Protein AF-A0A453KWW8-F1 (afdb_monomer)

Organism: Aegilops tauschii subsp. strangulata (NCBI:txid200361)

Structure (mmCIF, N/CA/C/O backbone):
data_AF-A0A453KWW8-F1
#
_entry.id   AF-A0A453KWW8-F1
#
loop_
_atom_site.group_PDB
_atom_site.id
_atom_site.type_symbol
_atom_site.label_atom_id
_atom_site.label_alt_id
_atom_site.label_comp_id
_atom_site.label_asym_id
_atom_site.label_entity_id
_atom_site.label_seq_id
_atom_site.pdbx_PDB_ins_code
_atom_site.Cartn_x
_atom_site.Cartn_y
_atom_site.Cartn_z
_atom_site.occupancy
_atom_site.B_iso_or_equiv
_atom_site.auth_seq_id
_atom_site.auth_comp_id
_atom_site.auth_asym_id
_atom_site.auth_atom_id
_atom_site.pdbx_PDB_model_num
ATOM 1 N N . GLY A 1 1 ? 9.264 -32.236 52.406 1.00 38.25 1 GLY A N 1
ATOM 2 C CA . GLY A 1 1 ? 7.857 -31.882 52.652 1.00 38.25 1 GLY A CA 1
ATOM 3 C C . GLY A 1 1 ? 7.705 -30.382 52.541 1.00 38.25 1 GLY A C 1
ATOM 4 O O . GLY A 1 1 ? 8.569 -29.698 53.066 1.00 38.25 1 GLY A O 1
ATOM 5 N N . ILE A 1 2 ? 6.627 -29.963 51.863 1.00 39.53 2 ILE A N 1
ATOM 6 C CA . ILE A 1 2 ? 6.008 -28.624 51.723 1.00 39.53 2 ILE A CA 1
ATOM 7 C C . ILE A 1 2 ? 6.851 -27.527 51.028 1.00 39.53 2 ILE A C 1
ATOM 9 O O . ILE A 1 2 ? 7.904 -27.135 51.502 1.00 39.53 2 ILE A O 1
ATOM 13 N N . SER A 1 3 ? 6.562 -27.179 49.769 1.00 46.69 3 SER A N 1
ATOM 14 C CA . SER A 1 3 ? 5.501 -26.283 49.254 1.00 46.69 3 SER A CA 1
ATOM 15 C C . SER A 1 3 ? 5.690 -24.808 49.611 1.00 46.69 3 SER A C 1
ATOM 17 O O . SER A 1 3 ? 5.405 -24.392 50.729 1.00 46.69 3 SER A O 1
ATOM 19 N N . ALA A 1 4 ? 6.033 -24.016 48.594 1.00 48.50 4 ALA A N 1
ATOM 20 C CA . ALA A 1 4 ? 5.648 -2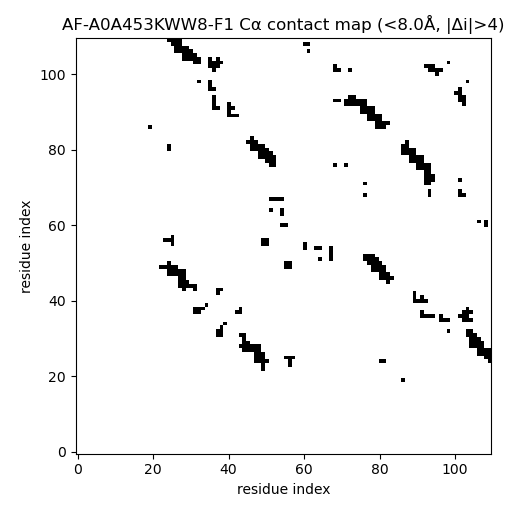2.615 48.474 1.00 48.50 4 ALA A CA 1
ATOM 21 C C . ALA A 1 4 ? 5.180 -22.375 47.023 1.00 48.50 4 ALA A C 1
ATOM 23 O O . ALA A 1 4 ? 5.944 -22.659 46.099 1.00 48.50 4 ALA A O 1
ATOM 24 N N . PRO A 1 5 ? 3.942 -21.905 46.789 1.00 51.53 5 PRO A N 1
ATOM 25 C CA . PRO A 1 5 ? 3.495 -21.497 45.467 1.00 51.53 5 PRO A CA 1
ATOM 26 C C . PRO A 1 5 ? 3.855 -20.024 45.254 1.00 51.53 5 PRO A C 1
ATOM 28 O O . PRO A 1 5 ? 3.371 -19.150 45.972 1.00 51.53 5 PRO A O 1
ATOM 31 N N . LEU A 1 6 ? 4.692 -19.732 44.261 1.00 48.53 6 LEU A N 1
ATOM 32 C CA . LEU A 1 6 ? 4.849 -18.365 43.774 1.00 48.53 6 LEU A CA 1
ATOM 33 C C . LEU A 1 6 ? 3.791 -18.123 42.697 1.00 48.53 6 LEU A C 1
ATOM 35 O O . LEU A 1 6 ? 3.944 -18.510 41.542 1.00 48.53 6 LEU A O 1
ATOM 39 N N . HIS A 1 7 ? 2.692 -17.500 43.122 1.00 58.34 7 HIS A N 1
ATOM 40 C CA . HIS A 1 7 ? 1.835 -16.708 42.247 1.00 58.34 7 HIS A CA 1
ATOM 41 C C . HIS A 1 7 ? 2.698 -15.626 41.590 1.00 58.34 7 HIS A C 1
ATOM 43 O O . HIS A 1 7 ? 3.310 -14.822 42.291 1.00 58.34 7 HIS A O 1
ATOM 49 N N . GLY A 1 8 ? 2.734 -15.589 40.262 1.00 42.69 8 GLY A N 1
ATOM 50 C CA . GLY A 1 8 ? 3.502 -14.581 39.543 1.00 42.69 8 GLY A CA 1
ATOM 51 C C . GLY A 1 8 ? 3.114 -14.483 38.078 1.00 42.69 8 GLY A C 1
ATOM 52 O O . GLY A 1 8 ? 3.771 -15.073 37.234 1.00 42.69 8 GLY A O 1
ATOM 53 N N . GLY A 1 9 ? 2.067 -13.702 37.802 1.00 41.91 9 GLY A N 1
ATOM 54 C CA . GLY A 1 9 ? 1.958 -12.933 36.561 1.00 41.91 9 GLY A CA 1
ATOM 55 C C . GLY A 1 9 ? 1.435 -13.659 35.324 1.00 41.91 9 GLY A C 1
ATOM 56 O O . GLY A 1 9 ? 2.151 -13.772 34.338 1.00 41.91 9 GLY A O 1
ATOM 57 N N . LEU A 1 10 ? 0.150 -14.021 35.310 1.00 49.22 10 LEU A N 1
ATOM 58 C CA . LEU A 1 10 ? -0.613 -13.955 34.060 1.00 49.22 10 LEU A CA 1
ATOM 59 C C . LEU A 1 10 ? -1.195 -12.547 33.955 1.00 49.22 10 LEU A C 1
ATOM 61 O O . LEU A 1 10 ? -2.267 -12.264 34.477 1.00 49.22 10 LEU A O 1
ATOM 65 N N . SER A 1 11 ? -0.431 -11.650 33.346 1.00 50.69 11 SER A N 1
ATOM 66 C CA . SER A 1 11 ? -0.976 -10.470 32.680 1.00 50.69 11 SER A CA 1
ATOM 67 C C . SER A 1 11 ? 0.050 -10.011 31.654 1.00 50.69 11 SER A C 1
ATOM 69 O O . SER A 1 11 ? 0.732 -9.001 31.816 1.00 50.69 11 SER A O 1
ATOM 71 N N . GLN A 1 12 ? 0.218 -10.823 30.612 1.00 49.06 12 GLN A N 1
ATOM 72 C CA . GLN A 1 12 ? 0.638 -10.278 29.332 1.00 49.06 12 GLN A CA 1
ATOM 73 C C . GLN A 1 12 ? -0.631 -9.720 28.697 1.00 49.06 12 GLN A C 1
ATOM 75 O O . GLN A 1 12 ? -1.302 -10.385 27.920 1.00 49.06 12 GLN A O 1
ATOM 80 N N . ASN A 1 13 ? -1.016 -8.519 29.126 1.00 48.66 13 ASN A N 1
ATOM 81 C CA . ASN A 1 13 ? -1.812 -7.665 28.263 1.00 48.66 13 ASN A CA 1
ATOM 82 C C . ASN A 1 13 ? -0.857 -7.279 27.139 1.00 48.66 13 ASN A C 1
ATOM 84 O O . ASN A 1 13 ? -0.066 -6.352 27.313 1.00 48.66 13 ASN A O 1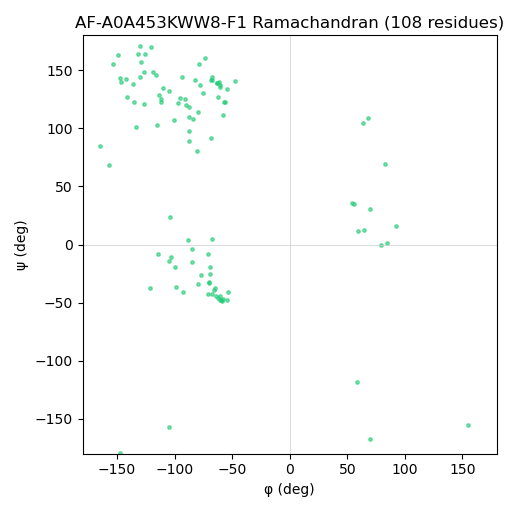
ATOM 88 N N . ASP A 1 14 ? -0.847 -8.050 26.053 1.00 55.16 14 ASP A N 1
ATOM 89 C CA . ASP A 1 14 ? -0.201 -7.624 24.823 1.00 55.16 14 ASP A CA 1
ATOM 90 C C . ASP A 1 14 ? -0.875 -6.304 24.414 1.00 55.16 14 ASP A C 1
ATOM 92 O O . ASP A 1 14 ? -2.046 -6.308 24.027 1.00 55.16 14 ASP A O 1
ATOM 96 N N . PRO A 1 15 ? -0.183 -5.149 24.474 1.00 51.62 15 PRO A N 1
ATOM 97 C CA . PRO A 1 15 ? -0.760 -3.853 24.094 1.00 51.62 15 PRO A CA 1
ATOM 98 C C . PRO A 1 15 ? -1.058 -3.767 22.587 1.00 51.62 15 PRO A C 1
ATOM 100 O O . PRO A 1 15 ? -1.428 -2.717 22.071 1.00 51.62 15 PRO A O 1
ATOM 103 N N . MET A 1 16 ? -0.852 -4.870 21.870 1.00 51.75 16 MET A N 1
ATOM 104 C CA . MET A 1 16 ? -1.013 -4.993 20.437 1.00 51.75 16 MET A CA 1
ATOM 105 C C . MET A 1 16 ? -2.460 -5.292 20.037 1.00 51.75 16 MET A C 1
ATOM 107 O O . MET A 1 16 ? -2.772 -5.120 18.870 1.00 51.75 16 MET A O 1
ATOM 111 N N . GLU A 1 17 ? -3.346 -5.700 20.955 1.00 50.56 17 GLU A N 1
ATOM 112 C CA . GLU A 1 17 ? -4.736 -6.042 20.605 1.00 50.56 17 GLU A CA 1
ATOM 113 C C . GLU A 1 17 ? -5.707 -4.853 20.759 1.00 50.56 17 GLU A C 1
ATOM 115 O O . GLU A 1 17 ? -6.521 -4.608 19.871 1.00 50.56 17 GLU A O 1
ATOM 120 N N . GLU A 1 18 ? -5.585 -4.028 21.808 1.00 49.00 18 GLU A N 1
ATOM 121 C CA . GLU A 1 18 ? -6.537 -2.923 22.063 1.00 49.00 18 GLU A CA 1
ATOM 122 C C . GLU A 1 18 ? -6.439 -1.756 21.057 1.00 49.00 18 GLU A C 1
ATOM 124 O O . GLU A 1 18 ? -7.443 -1.125 20.720 1.00 49.00 18 GLU A O 1
ATOM 129 N N . ASP A 1 19 ? -5.249 -1.469 20.529 1.00 54.09 19 ASP A N 1
ATOM 130 C CA . ASP A 1 19 ? -5.028 -0.352 19.597 1.00 54.09 19 ASP A CA 1
ATOM 131 C C . ASP A 1 19 ? -5.522 -0.672 18.170 1.00 54.09 19 ASP A C 1
ATOM 133 O O . ASP A 1 19 ? -5.930 0.214 17.421 1.00 54.09 19 ASP A O 1
ATOM 137 N N . LEU A 1 20 ? -5.571 -1.955 17.798 1.00 52.84 20 LEU A N 1
ATOM 138 C CA . LEU A 1 20 ? -6.047 -2.406 16.484 1.00 52.84 20 LEU A CA 1
ATOM 139 C C . LEU A 1 20 ? -7.572 -2.435 16.407 1.00 52.84 20 LEU A C 1
ATOM 141 O O . LEU A 1 20 ? -8.143 -2.125 15.366 1.00 52.84 20 LEU A O 1
ATOM 145 N N . VAL A 1 21 ? -8.225 -2.748 17.527 1.00 52.34 21 VAL A N 1
ATOM 146 C CA . VAL A 1 21 ? -9.689 -2.765 17.647 1.00 52.34 21 VAL A CA 1
ATOM 147 C C . VAL A 1 21 ? -10.279 -1.348 17.568 1.00 52.34 21 VAL A C 1
ATOM 149 O O . VAL A 1 21 ? -11.453 -1.186 17.240 1.00 52.34 21 VAL A O 1
ATOM 152 N N . THR A 1 22 ? -9.476 -0.303 17.810 1.00 60.44 22 THR A N 1
ATOM 153 C CA . THR A 1 22 ? -9.929 1.099 17.742 1.00 60.44 22 THR A CA 1
ATOM 154 C C . THR A 1 22 ? -9.576 1.817 16.439 1.00 60.44 22 THR A C 1
ATOM 156 O O . THR A 1 22 ? -10.217 2.821 16.115 1.00 60.44 22 THR A O 1
ATOM 159 N N . ARG A 1 23 ? -8.605 1.327 15.655 1.00 74.81 23 ARG A N 1
ATOM 160 C CA . ARG A 1 23 ? -8.274 1.928 14.356 1.00 74.81 23 ARG A CA 1
ATOM 161 C C . ARG A 1 23 ? -9.146 1.344 13.245 1.00 74.81 23 ARG A C 1
ATOM 163 O O . ARG A 1 23 ? -8.982 0.204 12.829 1.00 74.81 23 ARG A O 1
ATOM 170 N N . LEU A 1 24 ? -10.059 2.171 12.742 1.00 89.00 24 LEU A N 1
ATOM 171 C CA . LEU A 1 24 ? -10.909 1.834 11.602 1.00 89.00 24 LEU A CA 1
ATOM 172 C C . LEU A 1 24 ? -10.078 1.731 10.311 1.00 89.00 24 LEU A C 1
ATOM 174 O O . LEU A 1 24 ? -9.184 2.559 10.099 1.00 89.00 24 LEU A O 1
ATOM 178 N N . PRO A 1 25 ? -10.380 0.765 9.426 1.00 94.75 25 PRO A N 1
ATOM 179 C CA . PRO A 1 25 ? -9.765 0.723 8.110 1.00 94.75 25 PRO A CA 1
ATOM 180 C C . PRO A 1 25 ? -10.145 1.967 7.300 1.00 94.75 25 PRO A C 1
ATOM 182 O O . PRO A 1 25 ? -11.290 2.416 7.327 1.00 94.75 25 PRO A O 1
ATOM 185 N N . PHE A 1 26 ? -9.181 2.528 6.570 1.00 96.25 26 PHE A N 1
ATOM 186 C CA . PHE A 1 26 ? -9.386 3.710 5.723 1.00 96.25 26 PHE A CA 1
ATOM 187 C C . PHE A 1 26 ? -9.456 3.377 4.230 1.00 96.25 26 PHE A C 1
ATOM 189 O O . PHE A 1 26 ? -9.816 4.229 3.418 1.00 96.25 26 PHE A O 1
ATOM 196 N N . ALA A 1 27 ? -9.053 2.169 3.845 1.00 97.06 27 ALA A N 1
ATOM 197 C CA . ALA A 1 27 ? -9.099 1.708 2.469 1.00 97.06 27 ALA A CA 1
ATOM 198 C C . ALA A 1 27 ? -9.311 0.198 2.414 1.00 97.06 27 ALA A C 1
ATOM 200 O O . ALA A 1 27 ? -9.070 -0.507 3.387 1.00 97.06 27 ALA A O 1
ATOM 201 N N . MET A 1 28 ? -9.707 -0.300 1.252 1.00 97.50 28 MET A N 1
ATOM 202 C CA . MET A 1 28 ? -9.782 -1.722 0.945 1.00 97.50 28 MET A CA 1
ATOM 203 C C . MET A 1 28 ? -9.067 -1.994 -0.376 1.00 97.50 28 MET A C 1
ATOM 205 O O . MET A 1 28 ? -9.145 -1.179 -1.300 1.00 97.50 28 MET A O 1
ATOM 209 N N . ILE A 1 29 ? -8.405 -3.141 -0.480 1.00 98.00 29 ILE A N 1
ATOM 210 C CA . ILE A 1 29 ? -7.832 -3.608 -1.740 1.00 98.00 29 ILE A CA 1
ATOM 211 C C . ILE A 1 29 ? -8.937 -4.236 -2.590 1.00 98.00 29 ILE A C 1
ATOM 213 O O . ILE A 1 29 ? -9.511 -5.261 -2.223 1.00 98.00 29 ILE A O 1
ATOM 217 N N . ASP A 1 30 ? -9.259 -3.612 -3.719 1.00 97.44 30 ASP A N 1
ATOM 218 C CA . ASP A 1 30 ? -10.307 -4.059 -4.649 1.00 97.44 30 ASP A CA 1
ATOM 219 C C . ASP A 1 30 ? -9.771 -4.502 -6.019 1.00 97.44 30 ASP A C 1
ATOM 221 O O . ASP A 1 30 ? -10.522 -5.093 -6.792 1.00 97.44 30 ASP A O 1
ATOM 225 N N . ASP A 1 31 ? -8.482 -4.286 -6.291 1.00 97.69 31 ASP A N 1
ATOM 226 C CA . ASP A 1 31 ? -7.787 -4.818 -7.463 1.00 97.69 31 ASP A CA 1
ATOM 227 C C . ASP A 1 31 ? -6.317 -5.126 -7.142 1.00 97.69 31 ASP A C 1
ATOM 229 O O . ASP A 1 31 ? -5.646 -4.355 -6.445 1.00 97.69 31 ASP A O 1
ATOM 233 N N . ILE A 1 32 ? -5.811 -6.247 -7.663 1.00 97.88 32 ILE A N 1
ATOM 234 C CA . ILE A 1 32 ? -4.406 -6.664 -7.572 1.00 97.88 32 ILE A CA 1
ATOM 235 C C . ILE A 1 32 ? -4.009 -7.286 -8.905 1.00 97.88 32 ILE A C 1
ATOM 237 O O . ILE A 1 32 ? -4.631 -8.239 -9.367 1.00 97.88 32 ILE A O 1
ATOM 241 N N . ALA A 1 33 ? -2.928 -6.787 -9.490 1.00 97.75 33 ALA A N 1
ATOM 242 C CA . ALA A 1 33 ? -2.377 -7.348 -10.708 1.00 97.75 33 ALA A CA 1
ATOM 243 C C . ALA A 1 33 ? -1.486 -8.569 -10.430 1.00 97.75 33 ALA A C 1
ATOM 245 O O . ALA A 1 33 ? -0.693 -8.583 -9.481 1.00 97.75 33 ALA A O 1
ATOM 246 N N . ASP A 1 34 ? -1.563 -9.570 -11.306 1.00 96.12 34 ASP A N 1
ATOM 247 C CA . ASP A 1 34 ? -0.752 -10.783 -11.221 1.00 96.12 34 ASP A CA 1
ATOM 248 C C . ASP A 1 34 ? 0.752 -10.487 -11.300 1.00 96.12 34 ASP A C 1
ATOM 250 O O . ASP A 1 34 ? 1.218 -9.672 -12.099 1.00 96.12 34 ASP A O 1
ATOM 254 N N . GLY A 1 35 ? 1.534 -11.161 -10.452 1.00 95.50 35 GLY A N 1
ATOM 255 C CA . GLY A 1 35 ? 2.988 -10.980 -10.388 1.00 95.50 35 GLY A CA 1
ATOM 256 C C . GLY A 1 35 ? 3.439 -9.584 -9.938 1.00 95.50 35 GLY A C 1
ATOM 257 O O . GLY A 1 35 ? 4.616 -9.248 -10.088 1.00 95.50 35 GLY A O 1
ATOM 258 N N . SER A 1 36 ? 2.525 -8.766 -9.409 1.00 98.00 36 SER A N 1
ATOM 259 C CA . SER A 1 36 ? 2.846 -7.473 -8.810 1.00 98.00 36 SER A CA 1
ATOM 260 C C . SER A 1 36 ? 3.514 -7.618 -7.441 1.00 98.00 36 SER A C 1
ATOM 262 O O . SER A 1 36 ? 3.375 -8.656 -6.789 1.00 98.00 36 SER A O 1
ATOM 264 N N . PRO A 1 37 ? 4.212 -6.576 -6.953 1.00 97.81 37 PRO A N 1
ATOM 265 C CA . 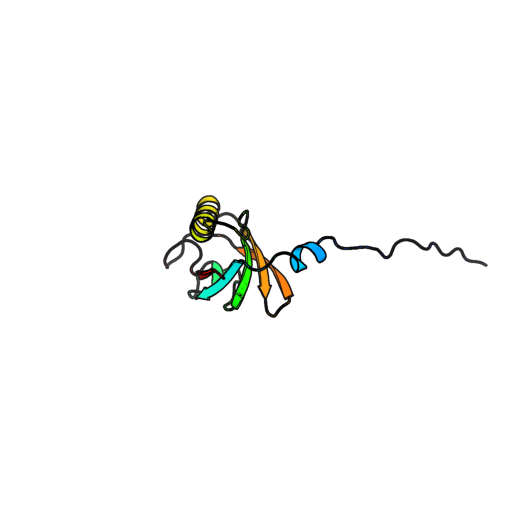PRO A 1 37 ? 4.726 -6.552 -5.589 1.00 97.81 37 PRO A CA 1
ATOM 266 C C . PRO A 1 37 ? 3.644 -6.816 -4.539 1.00 97.81 37 PRO A C 1
ATOM 268 O O . PRO A 1 37 ? 3.883 -7.611 -3.641 1.00 97.81 37 PRO A O 1
ATOM 271 N N . ALA A 1 38 ? 2.438 -6.260 -4.704 1.00 97.69 38 ALA A N 1
ATOM 272 C CA . ALA A 1 38 ? 1.308 -6.531 -3.819 1.00 97.69 38 ALA A CA 1
ATOM 273 C C . ALA A 1 38 ? 0.937 -8.020 -3.770 1.00 97.69 38 ALA A C 1
ATOM 275 O O . ALA A 1 38 ? 0.829 -8.580 -2.680 1.00 97.69 38 ALA A O 1
ATOM 276 N N . ALA A 1 39 ? 0.800 -8.673 -4.927 1.00 97.50 39 ALA A N 1
ATOM 277 C CA . ALA A 1 39 ? 0.489 -10.102 -4.988 1.00 97.50 39 ALA A CA 1
ATOM 278 C C . ALA A 1 39 ? 1.607 -10.965 -4.378 1.00 97.50 39 ALA A C 1
ATOM 280 O O . ALA A 1 39 ? 1.342 -11.893 -3.617 1.00 97.50 39 ALA A O 1
ATOM 281 N N . LEU A 1 40 ? 2.863 -10.653 -4.707 1.00 97.69 40 LEU A N 1
ATOM 282 C CA . LEU A 1 40 ? 4.032 -11.416 -4.261 1.00 97.69 40 LEU A CA 1
ATOM 283 C C . LEU A 1 40 ? 4.308 -11.253 -2.762 1.00 97.69 40 LEU A C 1
ATOM 285 O O . LEU A 1 40 ? 4.751 -12.204 -2.124 1.00 97.69 40 LEU A O 1
ATOM 289 N N . ASP A 1 41 ? 4.013 -10.078 -2.207 1.00 97.31 41 ASP A N 1
ATOM 290 C CA . ASP A 1 41 ? 4.196 -9.774 -0.785 1.00 97.31 41 ASP A CA 1
ATOM 291 C C . ASP A 1 41 ? 2.957 -10.145 0.060 1.00 97.31 41 ASP A C 1
ATOM 293 O O . ASP A 1 41 ? 2.934 -9.941 1.274 1.00 97.31 41 ASP A O 1
ATOM 297 N N . GLY A 1 42 ? 1.938 -10.752 -0.560 1.00 96.56 42 GLY A N 1
ATOM 298 C CA . GLY A 1 42 ? 0.847 -11.434 0.138 1.00 96.56 42 GLY A CA 1
ATOM 299 C C . GLY A 1 42 ? -0.391 -10.588 0.441 1.00 96.56 42 GLY A C 1
ATOM 300 O O . GLY A 1 42 ? -1.216 -11.014 1.261 1.00 96.56 42 GLY A O 1
ATOM 301 N N . LEU A 1 43 ? -0.556 -9.427 -0.204 1.00 97.44 43 LEU A N 1
ATOM 302 C CA . LEU A 1 43 ? -1.842 -8.721 -0.219 1.00 97.44 43 LEU A CA 1
ATOM 303 C C . LEU A 1 43 ? -2.876 -9.518 -1.017 1.00 97.44 43 LEU A C 1
ATOM 305 O O . LEU A 1 43 ? -2.557 -10.135 -2.033 1.00 97.44 43 LEU A O 1
ATOM 309 N N . LEU A 1 44 ? -4.124 -9.469 -0.562 1.00 98.06 44 LEU A N 1
ATOM 310 C CA . LEU A 1 44 ? -5.264 -10.140 -1.176 1.00 98.06 44 LEU A CA 1
ATOM 311 C C . LEU A 1 44 ? -6.422 -9.161 -1.395 1.00 98.06 44 LEU A C 1
ATOM 313 O O . LEU A 1 44 ? -6.545 -8.134 -0.726 1.00 98.06 44 LEU A O 1
ATOM 317 N N . LEU A 1 45 ? -7.300 -9.504 -2.338 1.00 98.06 45 LEU A N 1
ATOM 318 C CA . LEU A 1 45 ? -8.555 -8.784 -2.541 1.00 98.06 45 LEU A CA 1
ATOM 319 C C . LEU A 1 45 ? -9.414 -8.855 -1.276 1.00 98.06 45 LEU A C 1
ATOM 321 O O . LEU A 1 45 ? -9.586 -9.924 -0.688 1.00 98.06 45 LEU A O 1
ATOM 325 N N . GLY A 1 46 ? -9.982 -7.716 -0.894 1.00 97.31 46 GLY A N 1
ATOM 326 C CA . GLY A 1 46 ? -10.783 -7.574 0.317 1.00 97.31 46 GLY A CA 1
ATOM 327 C C . GLY A 1 46 ? -9.975 -7.308 1.585 1.00 97.31 46 GLY A C 1
ATOM 328 O O . GLY A 1 46 ? -10.587 -7.165 2.638 1.00 97.31 46 GLY A O 1
ATOM 329 N N . ASP A 1 47 ? -8.644 -7.206 1.512 1.00 97.94 47 ASP A N 1
ATOM 330 C CA . ASP A 1 47 ? -7.860 -6.709 2.643 1.00 97.94 47 ASP A CA 1
ATOM 331 C C . ASP A 1 47 ? -8.245 -5.268 2.957 1.00 97.94 47 ASP A C 1
ATOM 333 O O . ASP A 1 47 ? -8.203 -4.392 2.087 1.00 97.94 47 ASP A O 1
ATOM 337 N N . GLU A 1 48 ? -8.586 -5.014 4.212 1.00 97.31 48 GLU A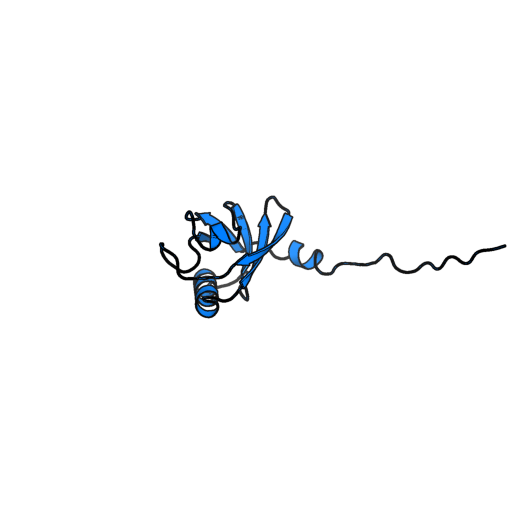 N 1
ATOM 338 C CA . GLU A 1 48 ? -8.920 -3.683 4.697 1.00 97.31 48 GLU A CA 1
ATOM 339 C C . GLU A 1 48 ? -7.684 -3.065 5.349 1.00 97.31 48 GLU A C 1
ATOM 341 O O . GLU A 1 48 ? -7.112 -3.616 6.283 1.00 97.31 48 GLU A O 1
ATOM 346 N N . ILE A 1 49 ? -7.241 -1.918 4.851 1.00 97.12 49 ILE A N 1
ATOM 347 C CA . ILE A 1 49 ? -6.007 -1.264 5.269 1.00 97.12 49 ILE A CA 1
ATOM 348 C C . ILE A 1 49 ? -6.297 -0.323 6.430 1.00 97.12 49 ILE A C 1
ATOM 350 O O . ILE A 1 49 ? -7.046 0.646 6.297 1.00 97.12 49 ILE A O 1
ATOM 354 N N . VAL A 1 50 ? -5.641 -0.586 7.555 1.00 96.38 50 VAL A N 1
ATOM 355 C CA . VAL A 1 50 ? -5.687 0.248 8.760 1.00 96.38 50 VAL A CA 1
ATOM 356 C C . VAL A 1 50 ? -4.466 1.165 8.828 1.00 96.38 50 VAL A C 1
ATOM 358 O O . VAL A 1 50 ? -4.577 2.324 9.233 1.00 96.38 50 VAL A O 1
ATOM 361 N N . LYS A 1 51 ? -3.299 0.671 8.393 1.00 96.00 51 LYS A N 1
ATOM 362 C CA . LYS A 1 51 ? -2.047 1.436 8.317 1.00 96.00 51 LYS A CA 1
ATOM 363 C C . LYS A 1 51 ? -1.184 0.985 7.145 1.00 96.00 51 LYS A C 1
ATOM 365 O O . LYS A 1 51 ? -1.083 -0.210 6.876 1.00 96.00 51 LYS A O 1
ATOM 370 N N . PHE A 1 52 ? -0.514 1.937 6.506 1.00 96.69 52 PHE A N 1
ATOM 371 C CA . PHE A 1 52 ? 0.488 1.702 5.468 1.00 96.69 52 PHE A CA 1
ATOM 372 C C . PHE A 1 52 ? 1.722 2.564 5.755 1.00 96.69 52 PHE A C 1
ATOM 374 O O . PHE A 1 52 ? 1.702 3.772 5.523 1.00 96.69 52 PHE A O 1
ATOM 381 N N . GLY A 1 53 ? 2.776 1.971 6.316 1.00 95.62 53 GLY A N 1
ATOM 382 C CA . GLY A 1 53 ? 3.957 2.708 6.767 1.00 95.62 53 GLY A CA 1
ATOM 383 C C . GLY A 1 53 ? 3.585 3.771 7.800 1.00 95.62 53 GLY A C 1
ATOM 384 O O . GLY A 1 53 ? 3.053 3.453 8.866 1.00 95.62 53 GLY A O 1
ATOM 385 N N . SER A 1 54 ? 3.832 5.041 7.477 1.00 94.44 54 SER A N 1
ATOM 386 C CA . SER A 1 54 ? 3.421 6.192 8.300 1.00 94.44 54 SER A CA 1
ATOM 387 C C . SER A 1 54 ? 1.978 6.679 8.057 1.00 94.44 54 SER A C 1
ATOM 389 O O . SER A 1 54 ? 1.503 7.609 8.720 1.00 94.44 54 SER A O 1
ATOM 391 N N . VAL A 1 55 ? 1.266 6.089 7.093 1.00 95.75 55 VAL A N 1
ATOM 392 C CA . VAL A 1 55 ? -0.068 6.521 6.664 1.00 95.75 55 VAL A CA 1
ATOM 393 C C . VAL A 1 55 ? -1.154 5.806 7.461 1.00 95.75 55 VAL A C 1
ATOM 395 O O . VAL A 1 55 ? -1.232 4.582 7.484 1.00 95.75 55 VAL A O 1
ATOM 398 N N . GLU A 1 56 ? -2.026 6.606 8.066 1.00 93.94 56 GLU A N 1
ATOM 399 C CA . GLU A 1 56 ? -3.231 6.205 8.797 1.00 93.94 56 GLU A CA 1
ATOM 400 C C . GLU A 1 56 ? -4.418 7.038 8.288 1.00 93.94 56 GLU A C 1
ATOM 402 O O . GLU A 1 56 ? -4.219 8.004 7.536 1.00 93.94 56 GLU A O 1
ATOM 407 N N . ALA A 1 57 ? -5.636 6.683 8.713 1.00 92.12 57 ALA A N 1
ATOM 408 C CA . ALA A 1 57 ? -6.875 7.377 8.364 1.00 92.12 57 ALA A CA 1
ATOM 409 C C . ALA A 1 57 ? -6.770 8.908 8.539 1.00 92.12 57 ALA A C 1
ATOM 411 O O . ALA A 1 57 ? -6.173 9.406 9.494 1.00 92.12 57 ALA A O 1
ATOM 412 N N . GLY A 1 58 ? -7.363 9.674 7.618 1.00 90.62 58 GLY A N 1
ATOM 413 C CA . GLY A 1 58 ? -7.336 11.136 7.672 1.00 90.62 58 GLY A CA 1
ATOM 414 C C . GLY A 1 58 ? -7.504 11.806 6.310 1.00 90.62 58 GLY A C 1
ATOM 415 O O . GLY A 1 58 ? -8.081 11.249 5.383 1.00 90.62 58 GLY A O 1
ATOM 416 N N . GLY A 1 59 ? -7.006 13.037 6.185 1.00 90.50 59 GLY A N 1
ATOM 417 C CA . GLY A 1 59 ? -7.061 13.792 4.932 1.00 90.50 59 GLY A CA 1
ATOM 418 C C . GLY A 1 59 ? -5.994 13.366 3.918 1.00 90.50 59 GLY A C 1
ATOM 419 O O . GLY A 1 59 ? -4.919 12.891 4.289 1.00 90.50 59 GLY A O 1
ATOM 420 N N . ARG A 1 60 ? -6.270 13.613 2.628 1.00 92.81 60 ARG A N 1
ATOM 421 C CA . ARG A 1 60 ? -5.322 13.428 1.506 1.00 92.81 60 ARG A CA 1
ATOM 422 C C . ARG A 1 60 ? -4.736 12.008 1.421 1.00 92.81 60 ARG A C 1
ATOM 424 O O . ARG A 1 60 ? -3.576 11.834 1.058 1.00 92.81 60 ARG A O 1
ATOM 431 N N . LEU A 1 61 ? -5.534 10.989 1.758 1.00 93.81 61 LEU A N 1
ATOM 432 C CA . LEU A 1 61 ? -5.078 9.595 1.862 1.00 93.81 61 LEU A CA 1
ATOM 433 C C . LEU A 1 61 ? -4.396 9.087 0.593 1.00 93.81 61 LEU A C 1
ATOM 435 O O . LEU A 1 61 ? -3.298 8.553 0.681 1.00 93.81 61 LEU A O 1
ATOM 439 N N . GLN A 1 62 ? -4.992 9.307 -0.580 1.00 92.12 62 GLN A N 1
ATOM 440 C CA . GLN A 1 62 ? -4.411 8.858 -1.851 1.00 92.12 62 GLN A CA 1
ATOM 441 C C . GLN A 1 62 ? -3.010 9.437 -2.083 1.00 92.12 62 GLN A C 1
ATOM 443 O O . GLN A 1 62 ? -2.079 8.705 -2.401 1.00 92.12 62 GLN A O 1
ATOM 448 N N . GLU A 1 63 ? -2.835 10.740 -1.869 1.00 95.25 63 GLU A N 1
ATOM 449 C CA . GLU A 1 63 ? -1.546 11.414 -2.049 1.00 95.25 63 GLU A CA 1
ATOM 450 C C . GLU A 1 63 ? -0.508 10.924 -1.037 1.00 95.25 63 GLU A C 1
ATOM 452 O O . GLU A 1 63 ? 0.651 10.721 -1.394 1.00 95.25 63 GLU A O 1
ATOM 457 N N . ARG A 1 64 ? -0.920 10.693 0.215 1.00 96.69 64 ARG A N 1
ATOM 458 C CA . ARG A 1 64 ? -0.041 10.168 1.266 1.00 96.69 64 ARG A CA 1
ATOM 459 C C . ARG A 1 64 ? 0.383 8.726 0.998 1.00 96.69 64 ARG A C 1
ATOM 461 O O . ARG A 1 64 ? 1.559 8.432 1.156 1.00 96.69 64 ARG A O 1
ATOM 468 N N . LEU A 1 65 ? -0.530 7.859 0.553 1.00 95.94 65 LEU A N 1
ATOM 469 C CA . LEU A 1 65 ? -0.220 6.477 0.161 1.00 95.94 65 LEU A CA 1
ATOM 470 C C . LEU A 1 65 ? 0.785 6.438 -0.991 1.00 95.94 65 LEU A C 1
ATOM 472 O O . LEU A 1 65 ? 1.779 5.717 -0.925 1.00 95.94 65 LEU A O 1
ATOM 476 N N . VAL A 1 66 ? 0.546 7.244 -2.029 1.00 94.88 66 VAL A N 1
ATOM 477 C CA . VAL A 1 66 ? 1.461 7.354 -3.170 1.00 94.88 66 VAL A CA 1
ATOM 478 C C . VAL A 1 66 ? 2.816 7.886 -2.713 1.00 94.88 66 VAL A C 1
ATOM 480 O O . VAL A 1 66 ? 3.841 7.321 -3.083 1.00 94.88 66 VAL A O 1
ATOM 483 N N . SER A 1 67 ? 2.832 8.938 -1.890 1.00 97.06 67 SER A N 1
ATOM 484 C CA . SER A 1 67 ? 4.071 9.508 -1.362 1.00 97.06 67 SER A CA 1
ATOM 485 C C . SER A 1 67 ? 4.859 8.483 -0.552 1.00 97.06 67 SER A C 1
ATOM 487 O O . SER A 1 67 ? 6.046 8.338 -0.803 1.00 97.06 67 SER A O 1
ATOM 489 N N . GLU A 1 68 ? 4.217 7.760 0.368 1.00 97.31 68 GLU A N 1
ATOM 490 C CA . GLU A 1 68 ? 4.861 6.736 1.199 1.00 97.31 68 GLU A CA 1
ATOM 491 C C . GLU A 1 68 ? 5.454 5.611 0.339 1.00 97.31 68 GLU A C 1
ATOM 493 O O . GLU A 1 68 ? 6.599 5.213 0.541 1.00 97.31 68 GLU A O 1
ATOM 498 N N . ALA A 1 69 ? 4.710 5.131 -0.664 1.00 95.81 69 ALA A N 1
ATOM 499 C CA . ALA A 1 69 ? 5.193 4.086 -1.563 1.00 95.81 69 ALA A CA 1
ATOM 500 C C . ALA A 1 69 ? 6.393 4.548 -2.406 1.00 95.81 69 ALA A C 1
ATOM 502 O O . ALA A 1 69 ? 7.307 3.765 -2.638 1.00 95.81 69 ALA A O 1
ATOM 503 N N . LEU A 1 70 ? 6.402 5.810 -2.853 1.00 96.56 70 LEU A N 1
ATOM 504 C CA . LEU A 1 70 ? 7.521 6.393 -3.601 1.00 96.56 70 LEU A CA 1
ATOM 505 C C . LEU A 1 70 ? 8.749 6.626 -2.713 1.00 96.56 70 LEU A C 1
ATOM 507 O O . LEU A 1 70 ? 9.867 6.344 -3.133 1.00 96.56 70 LEU A O 1
ATOM 511 N N . THR A 1 71 ? 8.567 7.140 -1.494 1.00 97.31 71 THR A N 1
ATOM 512 C CA . THR A 1 71 ? 9.687 7.390 -0.569 1.00 97.31 71 THR A CA 1
ATOM 513 C C . THR A 1 71 ? 10.318 6.105 -0.056 1.00 97.31 71 THR A C 1
ATOM 515 O O . THR A 1 71 ? 11.492 6.110 0.303 1.00 97.31 71 THR A O 1
ATOM 518 N N . SER A 1 72 ? 9.548 5.019 -0.047 1.00 96.38 72 SER A N 1
ATOM 519 C CA . SER A 1 72 ? 9.984 3.692 0.379 1.00 96.38 72 SER A CA 1
ATOM 520 C C . SER A 1 72 ? 10.226 2.747 -0.801 1.00 96.38 72 SER A C 1
ATOM 522 O O . SER A 1 72 ? 10.176 1.533 -0.622 1.00 96.38 72 SER A O 1
ATOM 524 N N . GLU A 1 73 ? 10.494 3.273 -2.005 1.00 96.62 73 GLU A N 1
ATOM 525 C CA . GLU A 1 73 ? 10.894 2.441 -3.148 1.00 96.62 73 GLU A CA 1
ATOM 526 C C . GLU A 1 73 ? 12.108 1.574 -2.763 1.00 96.62 73 GLU A C 1
ATOM 528 O O . GLU A 1 73 ? 13.052 2.041 -2.119 1.00 96.62 73 GLU A O 1
ATOM 533 N N . ASP A 1 74 ? 12.032 0.287 -3.103 1.00 97.12 74 ASP A N 1
ATOM 534 C CA . ASP A 1 74 ? 12.984 -0.780 -2.780 1.00 97.12 74 ASP A CA 1
ATOM 535 C C . ASP A 1 74 ? 13.226 -1.018 -1.274 1.00 97.12 74 ASP A C 1
ATOM 537 O O . ASP A 1 74 ? 14.115 -1.782 -0.895 1.00 97.12 74 ASP A O 1
ATOM 541 N N . ASN A 1 75 ? 12.400 -0.432 -0.401 1.00 97.38 75 ASN A N 1
ATOM 542 C CA . ASN A 1 75 ? 12.451 -0.619 1.047 1.00 97.38 75 ASN A CA 1
ATOM 543 C C . ASN A 1 75 ? 11.153 -1.239 1.575 1.00 97.38 75 ASN A C 1
ATOM 545 O O . ASN A 1 75 ? 10.067 -1.049 1.035 1.00 97.38 75 ASN A O 1
ATOM 549 N N . GLN A 1 76 ? 11.258 -2.025 2.644 1.00 96.38 76 GLN A N 1
ATOM 550 C CA . GLN A 1 76 ? 10.104 -2.694 3.237 1.00 96.38 76 GLN A CA 1
ATOM 551 C C . GLN A 1 76 ? 9.247 -1.700 4.031 1.00 96.38 76 GLN A C 1
ATOM 553 O O . GLN A 1 76 ? 9.744 -0.967 4.884 1.00 96.38 76 GLN A O 1
ATOM 558 N N . VAL A 1 77 ? 7.946 -1.714 3.765 1.00 97.56 77 VAL A N 1
ATOM 559 C CA . VAL A 1 77 ? 6.915 -0.918 4.426 1.00 97.56 77 VAL A CA 1
ATOM 560 C C . VAL A 1 77 ? 6.003 -1.867 5.188 1.00 97.56 77 VAL A C 1
ATOM 562 O O . VAL A 1 77 ? 5.497 -2.836 4.625 1.00 97.56 77 VAL A O 1
ATOM 565 N N . SER A 1 78 ? 5.779 -1.596 6.470 1.00 97.12 78 SER A N 1
ATOM 566 C CA . SER A 1 78 ? 4.834 -2.366 7.281 1.00 97.12 78 SER A CA 1
ATOM 567 C C . SER A 1 78 ? 3.397 -1.956 6.976 1.00 97.12 78 SER A C 1
ATOM 569 O O . SER A 1 78 ? 3.091 -0.764 6.908 1.00 97.12 78 SER A O 1
ATOM 571 N N . LEU A 1 79 ? 2.501 -2.931 6.855 1.00 96.31 79 LEU A N 1
ATOM 572 C CA . LEU A 1 79 ? 1.063 -2.711 6.806 1.00 96.31 79 LEU A CA 1
ATOM 573 C C . LEU A 1 79 ? 0.392 -3.348 8.006 1.00 96.31 79 LEU A C 1
ATOM 575 O O . LEU A 1 79 ? 0.746 -4.448 8.430 1.00 96.31 79 LEU A O 1
ATOM 579 N N . LEU A 1 80 ? -0.655 -2.680 8.456 1.00 96.25 80 LEU A N 1
ATOM 580 C CA . LEU A 1 80 ? -1.647 -3.257 9.334 1.00 96.25 80 LEU A CA 1
ATOM 581 C C . LEU A 1 80 ? -2.945 -3.369 8.549 1.00 96.25 80 LEU A C 1
ATOM 583 O O . LEU A 1 80 ? -3.454 -2.361 8.047 1.00 96.25 80 LEU A O 1
ATOM 587 N N . ILE A 1 81 ? -3.465 -4.585 8.459 1.00 96.50 81 ILE A N 1
ATOM 588 C CA . ILE A 1 81 ? -4.690 -4.882 7.727 1.00 96.50 81 ILE A CA 1
ATOM 589 C C . ILE A 1 81 ? -5.698 -5.602 8.614 1.00 96.50 81 ILE A C 1
ATOM 591 O O . ILE A 1 81 ? -5.328 -6.177 9.634 1.00 96.50 81 ILE A O 1
ATOM 595 N N . ILE A 1 82 ? -6.952 -5.629 8.182 1.00 95.88 82 ILE A N 1
ATOM 596 C CA . ILE A 1 82 ? -7.970 -6.562 8.650 1.00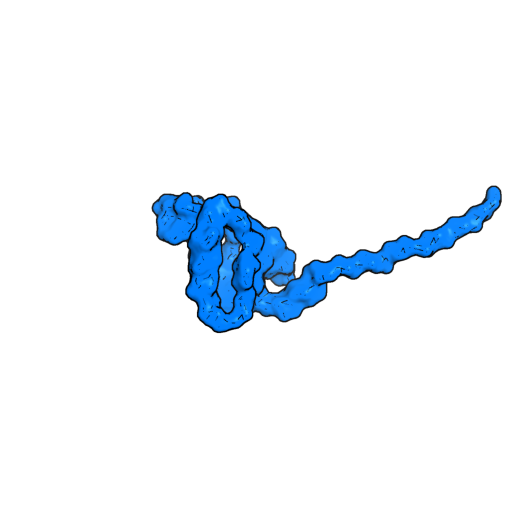 95.88 82 ILE A CA 1
ATOM 597 C C . ILE A 1 82 ? -8.293 -7.492 7.483 1.00 95.88 82 ILE A C 1
ATOM 599 O O . ILE A 1 82 ? -8.636 -7.051 6.386 1.00 95.88 82 ILE A O 1
ATOM 603 N N . ARG A 1 83 ? -8.169 -8.798 7.721 1.00 96.06 83 ARG A N 1
ATOM 604 C CA . ARG A 1 83 ? -8.502 -9.852 6.761 1.00 96.06 83 ARG A CA 1
ATOM 605 C C . ARG A 1 83 ? -9.459 -10.818 7.431 1.00 96.06 83 ARG A C 1
ATOM 607 O O . ARG A 1 83 ? -9.135 -11.403 8.462 1.00 96.06 83 ARG A O 1
ATOM 614 N N . GLN A 1 84 ? -10.648 -10.976 6.848 1.00 92.88 84 GLN A N 1
ATOM 615 C CA . GLN A 1 84 ? -11.707 -11.840 7.391 1.00 92.88 84 GLN A CA 1
ATOM 616 C C . GLN A 1 84 ? -12.061 -11.504 8.857 1.00 92.88 84 GLN A C 1
ATOM 618 O O . GLN A 1 84 ? -12.339 -12.391 9.659 1.00 92.88 84 GLN A O 1
ATOM 623 N N . GLY A 1 85 ? -12.022 -10.216 9.213 1.00 91.00 85 GLY A N 1
ATOM 624 C CA . GLY A 1 85 ? -12.313 -9.732 10.566 1.00 91.00 85 GLY A CA 1
ATOM 625 C C . GLY A 1 85 ? -11.170 -9.881 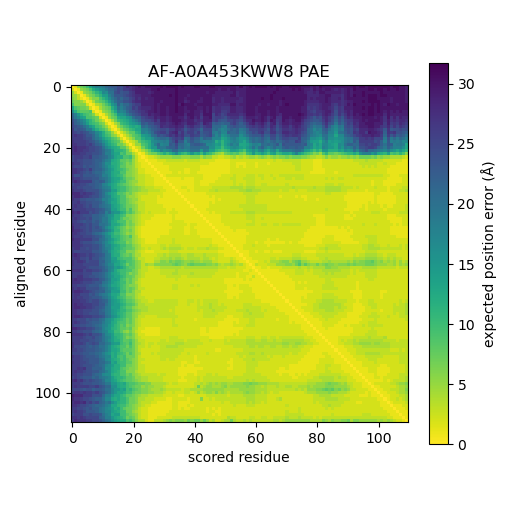11.576 1.00 91.00 85 GLY A C 1
ATOM 626 O O . GLY A 1 85 ? -11.335 -9.459 12.716 1.00 91.00 85 GLY A O 1
ATOM 627 N N . SER A 1 86 ? -10.016 -10.434 11.184 1.00 92.19 86 SER A N 1
ATOM 628 C CA . SER A 1 86 ? -8.832 -10.525 12.045 1.00 92.19 86 SER A CA 1
ATOM 629 C C . SER A 1 86 ? -7.780 -9.493 11.638 1.00 92.19 86 SER A C 1
ATOM 631 O O . SER A 1 86 ? -7.441 -9.425 10.452 1.00 92.19 86 SER A O 1
ATOM 633 N N . PRO A 1 87 ? -7.204 -8.732 12.585 1.00 92.94 87 PRO A N 1
ATOM 634 C CA . PRO A 1 87 ? -6.068 -7.878 12.287 1.00 92.94 87 PRO A CA 1
ATOM 635 C C . PRO A 1 87 ? -4.831 -8.721 11.950 1.00 92.94 87 PRO A C 1
ATOM 637 O O . PRO A 1 87 ? -4.593 -9.770 12.553 1.00 92.94 87 PRO A O 1
ATOM 640 N N . MET A 1 88 ? -4.038 -8.268 10.982 1.00 93.88 88 MET A N 1
ATOM 641 C CA . MET A 1 88 ? -2.798 -8.914 10.550 1.00 93.88 88 MET A CA 1
ATOM 642 C C . MET A 1 88 ? -1.741 -7.862 10.217 1.00 93.88 88 MET A C 1
ATOM 644 O O . MET A 1 88 ? -2.046 -6.820 9.637 1.00 93.88 88 MET A O 1
ATOM 648 N N . ASN A 1 89 ? -0.483 -8.155 10.552 1.00 95.12 89 ASN A N 1
ATOM 649 C CA . ASN A 1 89 ? 0.654 -7.364 10.096 1.00 95.12 89 ASN A CA 1
ATOM 650 C C . ASN A 1 89 ? 1.243 -8.014 8.850 1.00 95.12 89 ASN A C 1
ATOM 652 O O . ASN A 1 89 ? 1.595 -9.194 8.868 1.00 95.12 89 ASN A O 1
ATOM 656 N N . LEU A 1 90 ? 1.368 -7.229 7.790 1.00 96.31 90 LEU A N 1
ATOM 657 C CA . LEU A 1 90 ? 2.056 -7.614 6.569 1.00 96.31 90 LEU A CA 1
ATOM 658 C C . LEU A 1 90 ? 3.201 -6.649 6.317 1.00 96.31 90 LEU A C 1
ATOM 660 O O . LEU A 1 90 ? 3.328 -5.598 6.943 1.00 96.31 90 LEU A O 1
ATOM 664 N N . THR A 1 91 ? 4.029 -7.001 5.355 1.00 97.38 91 THR A N 1
ATOM 665 C CA . THR A 1 91 ? 5.056 -6.107 4.856 1.00 97.38 91 THR A CA 1
ATOM 666 C C . THR A 1 91 ? 5.067 -6.172 3.353 1.00 97.38 91 THR A C 1
ATOM 668 O O . THR A 1 91 ? 5.005 -7.265 2.801 1.00 97.38 91 THR A O 1
ATOM 671 N N . ILE A 1 92 ? 5.206 -5.023 2.716 1.00 97.31 92 ILE A N 1
ATOM 672 C CA . ILE A 1 92 ? 5.326 -4.906 1.268 1.00 97.31 92 ILE A CA 1
ATOM 673 C C . ILE A 1 92 ? 6.567 -4.107 0.938 1.00 97.31 92 ILE A C 1
ATOM 675 O O . ILE A 1 92 ? 6.945 -3.205 1.681 1.00 97.31 92 ILE A O 1
ATOM 679 N N . THR A 1 93 ? 7.193 -4.404 -0.184 1.00 98.00 93 THR A N 1
ATOM 680 C CA . THR A 1 93 ? 8.297 -3.601 -0.698 1.00 98.00 93 THR A CA 1
ATOM 681 C C . THR A 1 93 ? 7.853 -2.989 -2.021 1.00 98.00 93 THR A C 1
ATOM 683 O O . THR A 1 93 ? 7.833 -3.692 -3.038 1.00 98.00 93 THR A O 1
ATOM 686 N N . PRO A 1 94 ? 7.486 -1.693 -2.035 1.00 97.50 94 PRO A N 1
ATOM 687 C CA . PRO A 1 94 ? 7.201 -0.973 -3.267 1.00 97.50 94 PRO A CA 1
ATOM 688 C C . PRO A 1 94 ? 8.421 -1.043 -4.184 1.00 97.50 94 PRO A C 1
ATOM 690 O O . PRO A 1 94 ? 9.514 -0.650 -3.792 1.00 97.50 94 PRO A O 1
ATOM 693 N N . ARG A 1 95 ? 8.264 -1.562 -5.398 1.00 97.81 95 ARG A N 1
ATOM 694 C CA . ARG A 1 95 ? 9.381 -1.763 -6.331 1.00 97.81 95 ARG A CA 1
ATOM 695 C C . ARG A 1 95 ? 8.908 -1.738 -7.770 1.00 97.81 95 ARG A C 1
ATOM 697 O O . ARG A 1 95 ? 7.747 -2.030 -8.071 1.00 97.81 95 ARG A O 1
ATOM 704 N N . LYS A 1 96 ? 9.816 -1.406 -8.686 1.00 96.81 96 LYS A N 1
ATOM 705 C CA . LYS A 1 96 ? 9.527 -1.499 -10.120 1.00 96.81 96 LYS A CA 1
ATOM 706 C C . LYS A 1 96 ? 9.209 -2.946 -10.497 1.00 96.81 96 LYS A C 1
ATOM 708 O O . LYS A 1 96 ? 9.854 -3.888 -10.046 1.00 96.81 96 LYS A O 1
ATOM 713 N N . TRP A 1 97 ? 8.218 -3.107 -11.360 1.00 96.38 97 TRP A N 1
ATOM 714 C CA . TRP A 1 97 ? 7.770 -4.394 -11.879 1.00 96.38 97 TRP A CA 1
ATOM 715 C C . TRP A 1 97 ? 7.268 -4.204 -13.316 1.00 96.38 97 TRP A C 1
ATOM 717 O O . TRP A 1 97 ? 7.332 -3.103 -13.860 1.00 96.38 97 TRP A O 1
ATOM 727 N N . HIS A 1 98 ? 6.804 -5.271 -13.965 1.00 94.94 98 HIS A N 1
ATOM 728 C CA . HIS A 1 98 ? 6.422 -5.230 -15.382 1.00 94.94 98 HIS A CA 1
ATOM 729 C C . HIS A 1 98 ? 5.125 -4.437 -15.667 1.00 94.94 98 HIS A C 1
ATOM 731 O O . HIS A 1 98 ? 4.784 -4.231 -16.831 1.00 94.94 98 HIS A O 1
ATOM 737 N N . GLY A 1 99 ? 4.396 -4.014 -14.629 1.00 93.56 99 GLY A N 1
ATOM 738 C CA . GLY A 1 99 ? 3.169 -3.226 -14.734 1.00 93.56 99 GLY A CA 1
ATOM 739 C C . GLY A 1 99 ? 3.342 -1.749 -14.367 1.00 93.56 99 GLY A C 1
ATOM 740 O O . GLY A 1 99 ? 4.424 -1.174 -14.463 1.00 93.56 99 GLY A O 1
ATOM 741 N N . ARG A 1 100 ? 2.238 -1.099 -13.974 1.00 91.25 100 ARG A N 1
ATOM 742 C CA . ARG A 1 100 ? 2.226 0.330 -13.614 1.00 91.25 100 ARG A CA 1
ATOM 743 C C . ARG A 1 100 ? 2.411 0.542 -12.111 1.00 91.25 100 ARG A C 1
ATOM 745 O O . ARG A 1 100 ? 1.858 -0.195 -11.298 1.00 91.25 100 ARG A O 1
ATOM 752 N N . GLY A 1 101 ? 3.120 1.612 -11.754 1.00 93.38 101 GLY A N 1
ATOM 7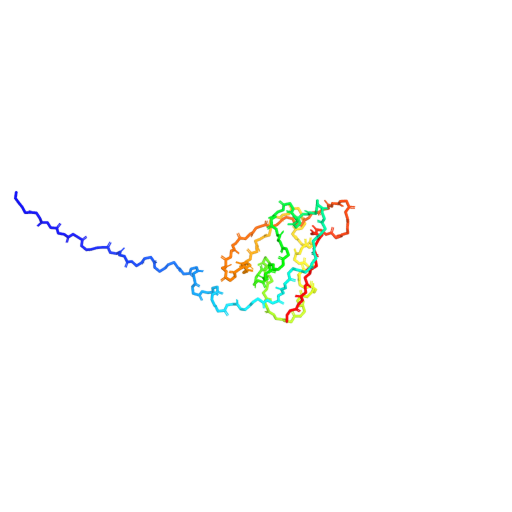53 C CA . GLY A 1 101 ? 3.374 1.989 -10.360 1.00 93.38 101 GLY A CA 1
ATOM 754 C C . GLY A 1 101 ? 4.331 1.031 -9.644 1.00 93.38 101 GLY A C 1
ATOM 755 O O . GLY A 1 101 ? 4.982 0.208 -10.280 1.00 93.38 101 GLY A O 1
ATOM 756 N N . LEU A 1 102 ? 4.407 1.144 -8.316 1.00 95.62 102 LEU A N 1
ATOM 757 C CA . LEU A 1 102 ? 5.356 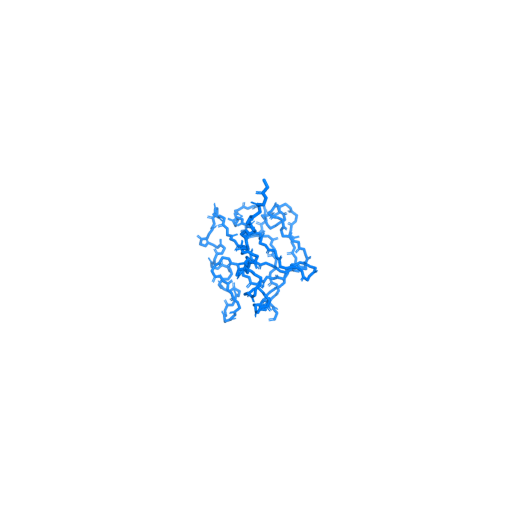0.384 -7.488 1.00 95.62 102 LEU A CA 1
ATOM 758 C C . LEU A 1 102 ? 4.739 -0.801 -6.737 1.00 95.62 102 LEU A C 1
ATOM 760 O O . LEU A 1 102 ? 5.461 -1.583 -6.134 1.00 95.62 102 LEU A O 1
ATOM 764 N N . MET A 1 103 ? 3.411 -0.912 -6.721 1.00 95.69 103 MET A N 1
ATOM 765 C CA . MET A 1 103 ? 2.712 -1.914 -5.905 1.00 95.69 103 MET A CA 1
ATOM 766 C C . MET A 1 103 ? 1.850 -2.850 -6.748 1.00 95.69 103 MET A C 1
ATOM 768 O O . MET A 1 103 ? 1.798 -4.040 -6.467 1.00 95.69 103 MET A O 1
ATOM 772 N N . GLY A 1 104 ? 1.202 -2.325 -7.795 1.00 96.25 104 GLY A N 1
ATOM 773 C CA . GLY A 1 104 ? 0.303 -3.098 -8.653 1.00 96.25 104 GLY A CA 1
ATOM 774 C C . GLY A 1 104 ? -1.008 -3.515 -7.988 1.00 96.25 104 GLY A C 1
ATOM 775 O O . GLY A 1 104 ? -1.560 -4.550 -8.340 1.00 96.25 104 GLY A O 1
ATOM 776 N N . CYS A 1 105 ? -1.509 -2.707 -7.054 1.00 96.75 105 CYS A N 1
ATOM 777 C CA . CYS A 1 105 ? -2.845 -2.832 -6.477 1.00 96.75 105 CYS A CA 1
ATOM 778 C C . CYS A 1 105 ? -3.574 -1.481 -6.477 1.00 96.75 105 CYS A C 1
ATOM 780 O O . CYS A 1 105 ? -2.948 -0.426 -6.642 1.00 96.75 105 CYS A O 1
ATOM 782 N N . HIS A 1 106 ? -4.891 -1.517 -6.284 1.00 96.31 106 HIS A N 1
ATOM 783 C CA . HIS A 1 106 ? -5.725 -0.332 -6.108 1.00 96.31 106 HIS A CA 1
ATOM 784 C C . HIS A 1 106 ? -6.230 -0.234 -4.664 1.00 96.31 106 HIS A C 1
ATOM 786 O O . HIS A 1 106 ? -6.668 -1.217 -4.069 1.00 96.31 106 HIS A O 1
ATOM 792 N N . PHE A 1 107 ? -6.138 0.973 -4.099 1.00 95.69 107 PHE A N 1
ATOM 793 C CA . PHE A 1 107 ? -6.683 1.302 -2.785 1.00 95.69 107 PHE A CA 1
ATOM 794 C C . PHE A 1 107 ? -8.009 2.031 -2.977 1.00 95.69 107 PHE A C 1
ATOM 796 O O . PHE A 1 107 ? -8.034 3.212 -3.344 1.00 95.69 107 PHE A O 1
ATOM 803 N N . ARG A 1 108 ? -9.115 1.355 -2.676 1.00 96.31 108 ARG A N 1
ATOM 804 C CA . ARG A 1 108 ? -10.432 1.982 -2.598 1.00 96.31 108 ARG A CA 1
ATOM 805 C C . ARG A 1 108 ? -10.615 2.597 -1.220 1.00 96.31 108 ARG A C 1
ATOM 807 O O . ARG A 1 108 ? -10.765 1.869 -0.246 1.00 96.31 108 ARG A O 1
ATOM 814 N N . ILE A 1 109 ? -10.583 3.923 -1.147 1.00 95.12 109 ILE A N 1
ATOM 815 C CA . ILE A 1 109 ? -10.813 4.663 0.102 1.00 95.12 109 ILE A CA 1
ATOM 816 C C . ILE A 1 109 ? -12.246 4.408 0.601 1.00 95.12 109 ILE A C 1
ATOM 818 O O . ILE A 1 109 ? -13.169 4.352 -0.219 1.00 95.12 109 ILE A O 1
ATOM 822 N N . LEU A 1 110 ? -12.398 4.220 1.916 1.00 90.50 110 LEU A N 1
ATOM 823 C CA . LEU A 1 110 ? -13.671 3.967 2.606 1.00 90.50 110 LEU A CA 1
ATOM 824 C C . LEU A 1 110 ? -14.317 5.251 3.146 1.00 90.50 110 LEU A C 1
ATOM 826 O O . LEU A 1 110 ? -13.574 6.213 3.452 1.00 90.50 110 LEU A O 1
#

pLDDT: mean 86.37, std 18.73, range [38.25, 98.06]

InterPro domains:
  IPR001478 PDZ domain [SM00228] (4-85)
  IPR035269 26S Proteasome non-ATPase regulatory subunit 9 [PTHR12651] (14-110)
  IPR036034 PDZ superfamily [G3DSA:2.30.42.10] (11-109)
  IPR036034 PDZ superfamily [SSF50156] (24-98)

Mean predicted aligned error: 8.94 Å

Solvent-accessible surface area (backbone atoms only — not comparable to full-atom values): 6554 Å² total; per-residue (Å²): 136,85,89,83,85,82,87,77,79,96,71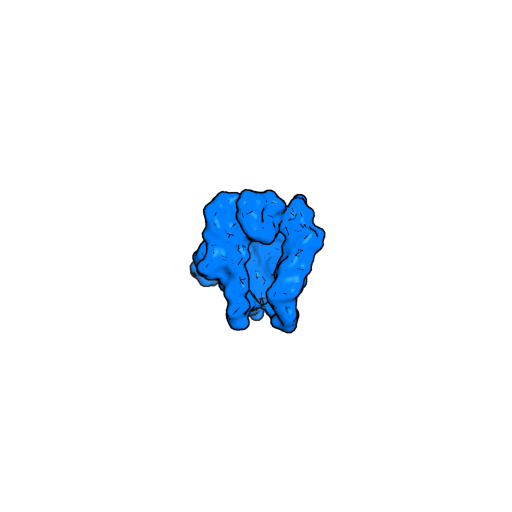,83,75,63,78,73,57,68,61,56,78,69,52,62,57,36,26,30,26,77,45,72,42,87,89,18,42,35,47,73,48,67,58,53,80,64,31,24,34,36,30,50,61,93,41,58,69,72,81,66,53,71,61,48,52,52,48,52,42,62,77,30,52,79,35,80,35,50,29,36,31,35,50,96,88,39,78,46,80,48,51,40,47,22,34,88,60,98,69,66,70,38,36,34,59,42,78,46,73,107

Nearest PDB structures (foldseek):
  4o06-assembly1_A  TM=8.506E-01  e=7.860E-10  Saccharomyces cerevisiae S288C
  6icc-assembly1_A  TM=7.430E-01  e=8.466E-06  Aquifex aeolicus VF5
  3wkm-assembly1_A  TM=7.895E-01  e=3.084E-05  Aquifex aeolicus VF5
  7xfu-assembly1_B  TM=7.722E-01  e=4.388E-05  Pseudomonas aeruginosa PAO1
  7xfs-assembly1_B  TM=7.294E-01  e=1.406E-03  Pseudomonas aeruginosa PAO1

Foldseek 3Di:
DDDDDDDDDPDPPVVVPPVLVPQDFFWFWQDADPPFQCVVQPHDHGKGWQDKAPDHDDPPRVVVNLVSLVVQAQHKIWTWTADPNDIDITITHQYDDPDDGRGRIDIGGD

Secondary structure (DSSP, 8-state):
--------------TTTHHHHHS---EEEEEE-TTSHHHHTT--TTPEEEEETTEESSTTHHHHHHHHHHHTTTS-EEEEEEETTEEEEEEE-----SSSSSS-EEEEE-

Sequence (110 aa):
GISAPLHGGLSQNDPMEEDLVTRLPFAMIDDIADGSPAALDGLLLGDEIVKFGSVEAGGRLQERLVSEALTSEDNQVSLLIIRQGSPMNLTITPRKWHGRGLMGCHFRIL

Radius of gyration: 18.56 Å; Cα contacts (8 Å, |Δi|>4): 196; chains: 1; bounding box: 27×46×68 Å